Protein AF-A0AAU6F8B0-F1 (afdb_monomer_lite)

Structure (mmCIF, N/CA/C/O backbone):
data_AF-A0AAU6F8B0-F1
#
_entry.id   AF-A0AAU6F8B0-F1
#
loop_
_atom_site.group_PDB
_atom_site.id
_atom_site.type_symbol
_atom_site.label_atom_id
_atom_site.label_alt_id
_atom_site.label_comp_id
_atom_site.label_asym_id
_atom_site.label_entity_id
_atom_site.label_seq_id
_atom_site.pdbx_PDB_ins_code
_atom_site.Cartn_x
_atom_site.Cartn_y
_atom_site.Cartn_z
_atom_site.occupancy
_atom_site.B_iso_or_equiv
_atom_site.auth_seq_id
_atom_site.auth_comp_id
_atom_site.auth_asym_id
_atom_site.auth_atom_id
_atom_site.pdbx_PDB_model_num
ATOM 1 N N . MET A 1 1 ? 21.880 9.226 34.612 1.00 41.69 1 MET A N 1
ATOM 2 C CA . MET A 1 1 ? 20.598 9.289 33.878 1.00 41.69 1 MET A CA 1
ATOM 3 C C . MET A 1 1 ? 20.905 9.796 32.476 1.00 41.69 1 MET A C 1
ATOM 5 O O . MET A 1 1 ? 20.879 10.996 32.255 1.00 41.69 1 MET A O 1
ATOM 9 N N . SER A 1 2 ? 21.321 8.905 31.570 1.00 39.75 2 SER A N 1
ATOM 10 C CA . SER A 1 2 ? 21.575 9.270 30.170 1.00 39.75 2 SER A CA 1
ATOM 11 C C . SER A 1 2 ? 20.299 9.060 29.377 1.00 39.75 2 SER A C 1
ATOM 13 O O . SER A 1 2 ? 19.898 7.924 29.141 1.00 39.75 2 SER A O 1
ATOM 15 N N . SER A 1 3 ? 19.671 10.168 28.996 1.00 43.94 3 SER A N 1
ATOM 16 C CA . SER A 1 3 ? 18.652 10.192 27.955 1.00 43.94 3 SER A CA 1
ATOM 17 C C . SER A 1 3 ? 19.367 9.942 26.628 1.00 43.94 3 SER A C 1
ATOM 19 O O . SER A 1 3 ? 20.156 10.775 26.183 1.00 43.94 3 SER A O 1
ATOM 21 N N . ALA A 1 4 ? 19.170 8.764 26.040 1.00 52.19 4 ALA A N 1
ATOM 22 C CA . ALA A 1 4 ? 19.585 8.514 24.667 1.00 52.19 4 ALA A CA 1
ATOM 23 C C . ALA A 1 4 ? 18.684 9.341 23.731 1.00 52.19 4 ALA A C 1
ATOM 25 O O . ALA A 1 4 ? 17.485 9.440 24.002 1.00 52.19 4 ALA A O 1
ATOM 26 N N . PRO A 1 5 ? 19.217 9.944 22.655 1.00 52.00 5 PRO A N 1
ATOM 27 C CA . PRO A 1 5 ? 18.379 10.611 21.675 1.00 52.00 5 PRO A CA 1
ATOM 28 C C . PRO A 1 5 ? 17.525 9.547 20.986 1.00 52.00 5 PRO A C 1
ATOM 30 O O . PRO A 1 5 ? 18.056 8.576 20.438 1.00 52.00 5 PRO A O 1
ATOM 33 N N . GLU A 1 6 ? 16.207 9.724 21.049 1.00 47.97 6 GLU A N 1
ATOM 34 C CA . GLU A 1 6 ? 15.242 8.995 20.238 1.00 47.97 6 GLU A CA 1
ATOM 3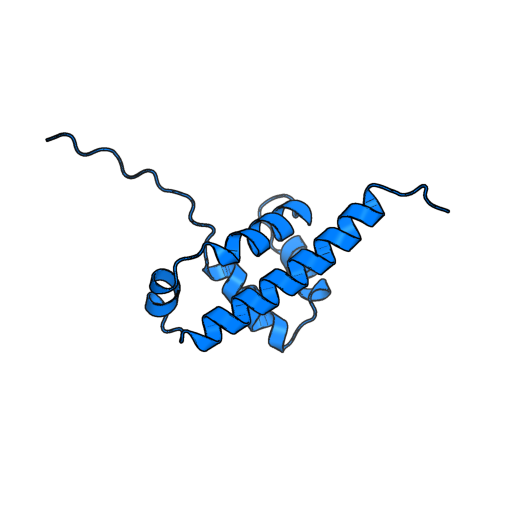5 C C . GLU A 1 6 ? 15.731 9.028 18.792 1.00 47.97 6 GLU A C 1
ATOM 37 O O . GLU A 1 6 ? 15.709 10.058 18.115 1.00 47.97 6 GLU A O 1
ATOM 42 N N . ARG A 1 7 ? 16.244 7.887 18.323 1.00 43.03 7 ARG A N 1
ATOM 43 C CA . ARG A 1 7 ? 16.423 7.664 16.898 1.00 43.03 7 ARG A CA 1
ATOM 44 C C . ARG A 1 7 ? 15.020 7.809 16.333 1.00 43.03 7 ARG A C 1
ATOM 46 O O . ARG A 1 7 ? 14.171 6.965 16.610 1.00 43.03 7 ARG A O 1
ATOM 53 N N . LEU A 1 8 ? 14.784 8.891 15.593 1.00 44.69 8 LEU A N 1
ATOM 54 C CA . LEU A 1 8 ? 13.675 9.021 14.658 1.00 44.69 8 LEU A CA 1
ATOM 55 C C . LEU A 1 8 ? 13.830 7.873 13.662 1.00 44.69 8 LEU A C 1
ATOM 57 O O . LEU A 1 8 ? 14.423 8.007 12.595 1.00 44.69 8 LEU A O 1
ATOM 61 N N . THR A 1 9 ? 13.393 6.689 14.076 1.00 46.44 9 THR A N 1
ATOM 62 C CA . THR A 1 9 ? 13.215 5.553 13.200 1.00 46.44 9 THR A CA 1
ATOM 63 C C . THR A 1 9 ? 12.191 6.050 12.202 1.00 46.44 9 THR A C 1
ATOM 65 O O . THR A 1 9 ? 11.066 6.368 12.589 1.00 46.44 9 THR A O 1
ATOM 68 N N . CYS A 1 10 ? 12.592 6.180 10.938 1.00 40.38 10 CYS A N 1
ATOM 69 C CA . CYS A 1 10 ? 11.666 6.219 9.819 1.00 40.38 10 CYS A CA 1
ATOM 70 C C . CYS A 1 10 ? 10.833 4.932 9.882 1.00 40.38 10 CYS A C 1
ATOM 72 O O . CYS A 1 10 ? 11.105 3.978 9.161 1.00 40.38 10 CYS A O 1
ATOM 74 N N . LYS A 1 11 ? 9.844 4.868 10.782 1.00 52.56 11 LYS A N 1
ATOM 75 C CA . LYS A 1 11 ? 8.740 3.928 10.658 1.00 52.56 11 LYS A CA 1
ATOM 76 C C . LYS A 1 11 ? 8.165 4.250 9.285 1.00 52.56 11 LYS A C 1
ATOM 78 O O . LYS A 1 11 ? 7.862 5.428 9.055 1.00 52.56 11 LYS A O 1
ATOM 83 N N . PRO A 1 12 ? 8.133 3.289 8.341 1.00 52.47 12 PRO A N 1
ATOM 84 C CA . PRO A 1 12 ? 7.579 3.539 7.022 1.00 52.47 12 PRO A CA 1
ATOM 85 C C . PRO A 1 12 ? 6.216 4.173 7.261 1.00 52.47 12 PRO A C 1
ATOM 87 O O . PRO A 1 12 ? 5.382 3.575 7.933 1.00 52.47 12 PRO A O 1
ATOM 90 N N . SER A 1 13 ? 6.055 5.439 6.870 1.00 56.34 13 SER A N 1
ATOM 91 C CA . SER A 1 13 ? 4.865 6.196 7.248 1.00 56.34 13 SER A CA 1
ATOM 92 C C . SER A 1 13 ? 3.653 5.405 6.764 1.00 56.34 13 SER A C 1
ATOM 94 O O . SER A 1 13 ? 3.562 5.091 5.573 1.00 56.34 13 SER A O 1
ATOM 96 N N . ILE A 1 14 ? 2.799 5.029 7.712 1.00 58.03 14 ILE A N 1
ATOM 97 C CA . ILE A 1 14 ? 1.608 4.201 7.510 1.00 58.03 14 ILE A CA 1
ATOM 98 C C . ILE A 1 14 ? 0.631 4.903 6.553 1.00 58.03 14 ILE A C 1
ATOM 100 O O . ILE A 1 14 ? -0.027 4.263 5.735 1.00 58.03 14 ILE A O 1
ATOM 104 N N . SER A 1 15 ? 0.605 6.238 6.602 1.00 65.06 15 SER A N 1
ATOM 105 C CA . SER A 1 15 ? -0.341 7.104 5.895 1.00 65.06 15 SER A CA 1
ATOM 106 C C . SER A 1 15 ? -0.390 6.890 4.372 1.00 65.06 15 SER A C 1
ATOM 108 O O . SER A 1 15 ? -1.454 6.551 3.875 1.00 65.06 15 SER A O 1
ATOM 110 N N . PRO A 1 16 ? 0.709 6.971 3.601 1.00 65.75 16 PRO A N 1
ATOM 111 C CA . PRO A 1 16 ? 0.649 6.769 2.147 1.00 65.75 16 PRO A CA 1
ATOM 112 C C . PRO A 1 16 ? 0.272 5.345 1.710 1.00 65.75 16 PRO A C 1
ATOM 114 O O . PRO A 1 16 ? -0.286 5.178 0.629 1.00 65.75 16 PRO A O 1
ATOM 117 N N . SER A 1 17 ? 0.550 4.313 2.512 1.00 67.12 17 SER A N 1
ATOM 118 C CA . SER A 1 17 ? 0.105 2.945 2.204 1.00 67.12 17 SER A CA 1
ATOM 119 C C . SER A 1 17 ? -1.387 2.769 2.482 1.00 67.12 17 SER A C 1
ATOM 121 O O . SER A 1 17 ? -2.086 2.105 1.718 1.00 67.12 17 SER A O 1
ATOM 123 N N . LEU A 1 18 ? -1.891 3.435 3.521 1.00 70.06 18 LEU A N 1
ATOM 124 C CA . LEU A 1 18 ? -3.317 3.523 3.806 1.00 70.06 18 LEU A CA 1
ATOM 125 C C . LEU A 1 18 ? -4.069 4.310 2.719 1.00 70.06 18 LEU A C 1
ATOM 127 O O . LEU A 1 18 ? -5.116 3.859 2.260 1.00 70.06 18 LEU A O 1
ATOM 131 N N . ASP A 1 19 ? -3.516 5.431 2.252 1.00 73.81 19 ASP A N 1
ATOM 132 C CA . ASP A 1 19 ? -4.085 6.221 1.153 1.00 73.81 19 ASP A CA 1
ATOM 133 C C . ASP A 1 19 ? -4.127 5.417 -0.155 1.00 73.81 19 ASP A C 1
ATOM 135 O O . ASP A 1 19 ? -5.122 5.449 -0.883 1.00 73.81 19 ASP A O 1
ATOM 139 N N . ALA A 1 20 ? -3.074 4.644 -0.440 1.00 74.31 20 ALA A N 1
ATOM 140 C CA . ALA A 1 20 ? -3.031 3.756 -1.598 1.00 74.31 20 ALA A CA 1
ATOM 141 C C . ALA A 1 20 ? -4.085 2.640 -1.509 1.00 74.31 20 ALA A C 1
ATOM 143 O O . ALA A 1 20 ? -4.765 2.369 -2.498 1.00 74.31 20 ALA A O 1
ATOM 144 N N . HIS A 1 21 ? -4.280 2.040 -0.331 1.00 78.75 21 HIS A N 1
ATOM 145 C CA . HIS A 1 21 ? -5.321 1.032 -0.111 1.00 78.75 21 HIS A CA 1
ATOM 146 C C . HIS A 1 21 ? -6.738 1.618 -0.172 1.00 78.75 21 HIS A C 1
ATOM 148 O O . HIS A 1 21 ? -7.649 1.016 -0.733 1.00 78.75 21 HIS A O 1
ATOM 154 N N . ALA A 1 22 ? -6.950 2.828 0.344 1.00 78.81 22 ALA A N 1
ATOM 155 C CA . ALA A 1 22 ? -8.227 3.515 0.188 1.00 78.81 22 ALA A CA 1
ATOM 156 C C . ALA A 1 22 ? -8.520 3.809 -1.294 1.00 78.81 22 ALA A C 1
ATOM 158 O O . ALA A 1 22 ? -9.642 3.607 -1.762 1.00 78.81 22 ALA A O 1
ATOM 159 N N . ALA A 1 23 ? -7.504 4.233 -2.050 1.00 78.69 23 ALA A N 1
ATOM 160 C CA . ALA A 1 23 ? -7.620 4.488 -3.479 1.00 78.69 23 ALA A CA 1
ATOM 161 C C . ALA A 1 23 ? -7.790 3.205 -4.312 1.00 78.69 23 ALA A C 1
ATOM 163 O O . ALA A 1 23 ? -8.463 3.260 -5.343 1.00 78.69 23 ALA A O 1
ATOM 164 N N . SER A 1 24 ? -7.254 2.058 -3.872 1.00 80.62 24 SER A N 1
ATOM 165 C CA . SER A 1 24 ? -7.376 0.775 -4.586 1.00 80.62 24 SER A CA 1
ATOM 166 C C . SER A 1 24 ? -8.824 0.279 -4.692 1.00 80.62 24 SER A C 1
ATOM 168 O O . SER A 1 24 ? -9.171 -0.445 -5.620 1.00 80.62 24 SER A O 1
ATOM 170 N N . ARG A 1 25 ? -9.719 0.757 -3.818 1.00 82.44 25 ARG A N 1
ATOM 171 C CA . ARG A 1 25 ? -11.170 0.503 -3.910 1.00 82.44 25 ARG A CA 1
ATOM 172 C C . ARG A 1 25 ? -11.814 1.080 -5.173 1.00 82.44 25 ARG A C 1
ATOM 174 O O . ARG A 1 25 ? -12.897 0.651 -5.561 1.00 82.44 25 ARG A O 1
ATOM 181 N N . HIS A 1 26 ? -11.173 2.067 -5.797 1.00 85.56 26 HIS A N 1
ATOM 182 C CA . HIS A 1 26 ? -11.685 2.768 -6.977 1.00 85.56 26 HIS A CA 1
ATOM 183 C C . HIS A 1 26 ? -10.688 2.807 -8.141 1.00 85.56 26 HIS A C 1
ATOM 185 O O . HIS A 1 26 ? -11.015 3.349 -9.197 1.00 85.56 26 HIS A O 1
ATOM 191 N N . ARG A 1 27 ? -9.470 2.287 -7.956 1.00 83.19 27 ARG A N 1
ATOM 192 C CA . ARG A 1 27 ? -8.372 2.355 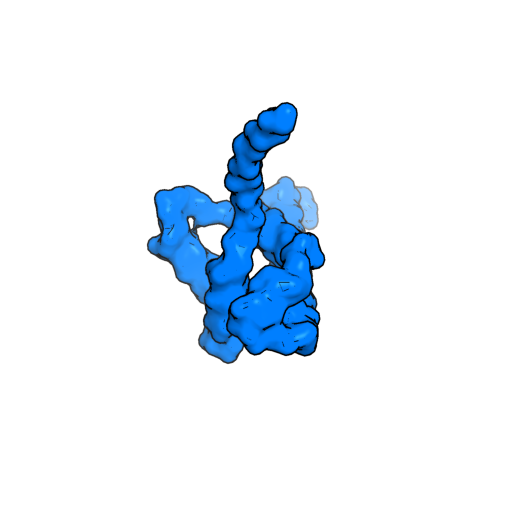-8.924 1.00 83.19 27 ARG A CA 1
ATOM 193 C C . ARG A 1 27 ? -7.574 1.064 -8.946 1.00 83.19 27 ARG A C 1
ATOM 195 O O . ARG A 1 27 ? -7.432 0.397 -7.928 1.00 83.19 27 ARG A O 1
ATOM 202 N N . THR A 1 28 ? -7.016 0.739 -10.105 1.00 86.31 28 THR A N 1
ATOM 203 C CA . THR A 1 28 ? -6.158 -0.441 -10.254 1.00 86.31 28 THR A CA 1
ATOM 204 C C . THR A 1 28 ? -4.775 -0.204 -9.640 1.00 86.31 28 THR A C 1
ATOM 206 O O . THR A 1 28 ? -4.355 0.938 -9.450 1.00 86.31 28 THR A O 1
ATOM 209 N N . THR A 1 29 ? -4.019 -1.270 -9.366 1.00 84.56 29 THR A N 1
ATOM 210 C CA . THR A 1 29 ? -2.614 -1.167 -8.926 1.00 84.56 29 THR A CA 1
ATOM 211 C C . THR A 1 29 ? -1.752 -0.397 -9.933 1.00 84.56 29 THR A C 1
ATOM 213 O O . THR A 1 29 ? -0.942 0.432 -9.530 1.00 84.56 29 THR A O 1
ATOM 216 N N . ALA A 1 30 ? -1.999 -0.550 -11.238 1.00 85.88 30 ALA A N 1
ATOM 217 C CA . ALA A 1 30 ? -1.317 0.207 -12.292 1.00 85.88 30 ALA A CA 1
ATOM 218 C C . ALA A 1 30 ? -1.615 1.722 -12.247 1.00 85.88 30 ALA A C 1
ATOM 220 O O . ALA A 1 30 ? -0.727 2.555 -12.472 1.00 85.88 30 ALA A O 1
ATOM 221 N N . ASP A 1 31 ? -2.853 2.102 -11.915 1.00 84.62 31 ASP A N 1
ATOM 222 C CA . ASP A 1 31 ? -3.209 3.507 -11.691 1.00 84.62 31 ASP A CA 1
ATOM 223 C C . ASP A 1 31 ? -2.486 4.070 -10.462 1.00 84.62 31 ASP A C 1
ATOM 225 O O . ASP A 1 31 ? -2.023 5.213 -10.483 1.00 84.62 31 ASP A O 1
ATOM 229 N N . LEU A 1 32 ? -2.353 3.267 -9.401 1.00 86.06 32 LEU A N 1
ATOM 230 C CA . LEU A 1 32 ? -1.615 3.647 -8.195 1.00 86.06 32 LEU A CA 1
ATOM 231 C C . LEU A 1 32 ? -0.114 3.801 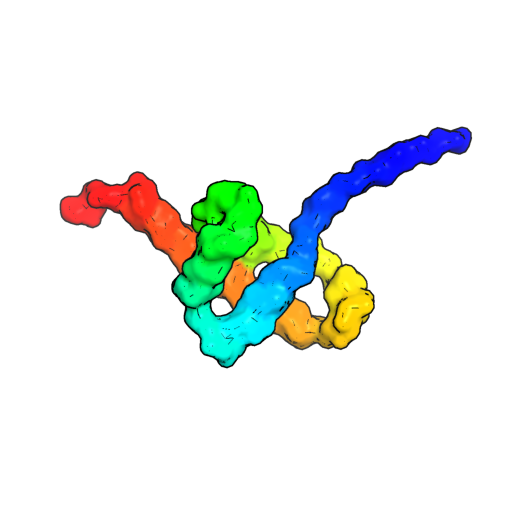-8.467 1.00 86.06 32 LEU A C 1
ATOM 233 O O . LEU A 1 32 ? 0.477 4.767 -7.991 1.00 86.06 32 LEU A O 1
ATOM 237 N N . GLU A 1 33 ? 0.495 2.937 -9.283 1.00 87.00 33 GLU A N 1
ATOM 238 C CA . GLU A 1 33 ? 1.881 3.113 -9.749 1.00 87.00 33 GLU A CA 1
ATOM 239 C C . GLU A 1 33 ? 2.040 4.422 -10.528 1.00 87.00 33 GLU A C 1
ATOM 241 O O . GLU A 1 33 ? 2.986 5.179 -10.312 1.00 87.00 33 GLU A O 1
ATOM 246 N N . THR A 1 34 ? 1.094 4.726 -11.420 1.00 85.94 34 THR A N 1
ATOM 247 C CA . THR A 1 34 ? 1.110 5.960 -12.218 1.00 85.94 34 THR A CA 1
ATOM 248 C C . THR A 1 34 ? 0.968 7.203 -11.341 1.00 85.94 34 THR A C 1
ATOM 250 O O . THR A 1 34 ? 1.662 8.199 -11.561 1.00 85.94 34 THR A O 1
ATOM 2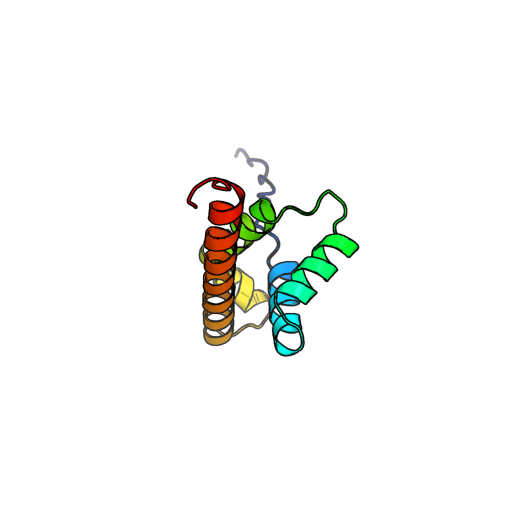53 N N . LEU A 1 35 ? 0.098 7.154 -10.331 1.00 83.50 35 LEU A N 1
ATOM 254 C CA . LEU A 1 35 ? -0.030 8.209 -9.326 1.00 83.50 35 LEU A CA 1
ATOM 255 C C . LEU A 1 35 ? 1.258 8.350 -8.512 1.00 83.50 35 LEU A C 1
ATOM 257 O O . LEU A 1 35 ? 1.747 9.466 -8.349 1.00 83.50 35 LEU A O 1
ATOM 261 N N . GLY A 1 36 ? 1.847 7.233 -8.082 1.00 81.88 36 GLY A N 1
ATOM 262 C CA . GLY A 1 36 ? 3.142 7.195 -7.410 1.00 81.88 36 GLY A CA 1
ATOM 263 C C . GLY A 1 36 ? 4.224 7.894 -8.227 1.00 81.88 36 GLY A C 1
ATOM 264 O O . GLY A 1 36 ? 4.853 8.818 -7.726 1.00 81.88 36 GLY A O 1
ATOM 265 N N . ARG A 1 37 ? 4.365 7.561 -9.515 1.00 83.50 37 ARG A N 1
ATOM 266 C CA . ARG A 1 37 ? 5.323 8.211 -10.432 1.00 83.50 37 ARG A CA 1
ATOM 267 C C . ARG A 1 37 ? 5.093 9.714 -10.589 1.00 83.50 37 ARG A C 1
ATOM 269 O O . ARG A 1 37 ? 6.054 10.466 -10.683 1.00 83.50 37 ARG A O 1
ATOM 276 N N . ARG A 1 38 ? 3.835 10.166 -10.627 1.00 84.38 38 ARG A N 1
ATOM 277 C CA . ARG A 1 38 ? 3.489 11.594 -10.778 1.00 84.38 38 ARG A CA 1
ATOM 278 C C . ARG A 1 38 ? 3.743 12.413 -9.515 1.00 84.38 38 ARG A C 1
ATO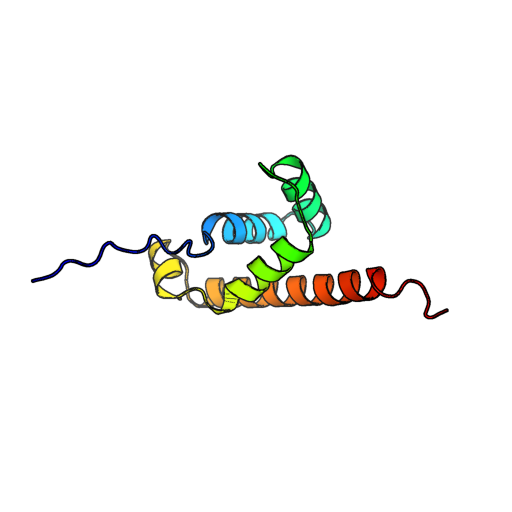M 280 O O . ARG A 1 38 ? 4.012 13.605 -9.617 1.00 84.38 38 ARG A O 1
ATOM 287 N N . HIS A 1 39 ? 3.602 11.791 -8.347 1.00 77.69 39 HIS A N 1
ATOM 288 C CA . HIS A 1 39 ? 3.667 12.464 -7.049 1.00 77.69 39 HIS A CA 1
ATOM 289 C C . HIS A 1 39 ? 4.943 12.159 -6.259 1.00 77.69 39 HIS A C 1
ATOM 291 O O . HIS A 1 39 ? 5.150 12.744 -5.193 1.00 77.69 39 HIS A O 1
ATOM 297 N N . ALA A 1 40 ? 5.804 11.268 -6.753 1.00 74.69 40 ALA A N 1
ATOM 298 C CA . ALA A 1 40 ? 7.073 10.978 -6.118 1.00 74.69 40 ALA A CA 1
ATOM 299 C C . ALA A 1 40 ? 7.944 12.238 -6.113 1.00 74.69 40 ALA A C 1
ATOM 301 O O . ALA A 1 40 ? 8.207 12.867 -7.136 1.00 74.69 40 ALA A O 1
ATOM 302 N N . ARG A 1 41 ? 8.385 12.620 -4.913 1.00 70.44 41 ARG A N 1
ATOM 303 C CA . ARG A 1 41 ? 9.325 13.729 -4.720 1.00 70.44 41 ARG A CA 1
ATOM 304 C C . ARG A 1 41 ? 10.732 13.387 -5.235 1.00 70.44 41 ARG A C 1
ATOM 306 O O . ARG A 1 41 ? 11.521 14.293 -5.481 1.00 70.44 41 ARG A O 1
ATOM 313 N N . PHE A 1 42 ? 11.015 12.093 -5.373 1.00 76.56 42 PHE A N 1
ATOM 314 C CA . PHE A 1 42 ? 12.241 11.500 -5.905 1.00 76.56 42 PHE A CA 1
ATOM 315 C C . PHE A 1 42 ? 11.885 10.493 -7.009 1.00 76.56 42 PHE A C 1
ATOM 317 O O . PHE A 1 42 ? 10.726 10.410 -7.412 1.00 76.56 42 PHE A O 1
ATOM 324 N N . GLU A 1 43 ? 12.863 9.726 -7.491 1.00 80.19 43 GLU A N 1
ATOM 325 C CA . GLU A 1 43 ? 12.607 8.642 -8.438 1.00 80.19 43 GLU A CA 1
ATOM 326 C C . GLU A 1 43 ? 11.645 7.604 -7.840 1.00 80.19 43 GLU A C 1
ATOM 328 O O . GLU A 1 43 ? 11.760 7.215 -6.678 1.00 80.19 43 GLU A O 1
ATOM 333 N N . PHE A 1 44 ? 10.660 7.189 -8.635 1.00 82.12 44 PHE A N 1
ATOM 334 C CA . PHE A 1 44 ? 9.741 6.121 -8.266 1.00 82.12 44 PHE A CA 1
ATOM 335 C C . PHE A 1 44 ? 10.288 4.790 -8.780 1.00 82.12 44 PHE A C 1
ATOM 337 O O . PHE A 1 44 ? 10.327 4.571 -9.993 1.00 82.12 44 PHE A O 1
ATOM 344 N N . SER A 1 45 ? 10.645 3.897 -7.859 1.00 87.69 45 SER A N 1
ATOM 345 C CA . SER A 1 45 ? 11.069 2.531 -8.161 1.00 87.69 45 SER A CA 1
ATOM 346 C C . SER A 1 45 ? 10.004 1.521 -7.737 1.00 87.69 45 SER A C 1
ATOM 348 O O . SER A 1 45 ? 9.408 1.632 -6.662 1.00 87.69 45 SER A O 1
ATOM 350 N N . LEU A 1 46 ? 9.778 0.512 -8.584 1.00 87.69 46 LEU A N 1
ATOM 351 C CA . LEU A 1 46 ? 8.936 -0.633 -8.229 1.00 87.69 46 LEU A CA 1
ATOM 352 C C . LEU A 1 46 ? 9.562 -1.463 -7.100 1.00 87.69 46 LEU A C 1
ATOM 354 O O . LEU A 1 46 ? 8.821 -2.022 -6.297 1.00 87.69 46 LEU A O 1
ATOM 358 N N . ASP A 1 47 ? 10.893 -1.480 -6.991 1.00 86.94 47 ASP A N 1
ATOM 359 C CA . ASP A 1 47 ? 11.611 -2.181 -5.922 1.00 86.94 47 ASP A CA 1
ATOM 360 C C . ASP A 1 47 ? 11.386 -1.507 -4.558 1.00 86.94 47 ASP A C 1
ATOM 362 O O . ASP A 1 47 ? 11.012 -2.155 -3.580 1.00 86.94 47 ASP A O 1
ATOM 366 N N . ASP A 1 48 ? 11.477 -0.173 -4.509 1.00 86.00 48 ASP A N 1
ATOM 367 C CA . ASP A 1 48 ? 11.171 0.601 -3.300 1.00 86.00 48 ASP A CA 1
ATOM 368 C C . ASP A 1 48 ? 9.703 0.450 -2.881 1.00 86.00 48 ASP A C 1
ATOM 370 O O . ASP A 1 48 ? 9.394 0.326 -1.691 1.00 86.00 48 ASP A O 1
ATOM 374 N N . LEU A 1 49 ? 8.781 0.435 -3.852 1.00 87.75 49 LEU A N 1
ATOM 375 C CA . LEU A 1 49 ? 7.368 0.177 -3.586 1.00 87.75 49 LEU A CA 1
ATOM 376 C C . LEU A 1 49 ? 7.166 -1.231 -3.011 1.00 87.75 49 LEU A C 1
ATOM 378 O O . LEU A 1 49 ? 6.488 -1.373 -1.993 1.00 87.75 49 LEU A O 1
ATOM 382 N N . ARG A 1 50 ? 7.777 -2.252 -3.620 1.00 89.00 50 ARG A N 1
ATOM 383 C CA . ARG A 1 50 ? 7.724 -3.638 -3.146 1.00 89.00 50 ARG A CA 1
ATOM 384 C C . ARG A 1 50 ? 8.267 -3.755 -1.719 1.00 89.00 50 ARG A C 1
ATOM 386 O O . ARG A 1 50 ? 7.564 -4.272 -0.855 1.00 89.00 50 ARG A O 1
ATOM 393 N N . ASN A 1 51 ? 9.448 -3.207 -1.433 1.00 86.00 51 ASN A N 1
ATOM 394 C CA . ASN A 1 51 ? 10.042 -3.228 -0.090 1.00 86.00 51 ASN A CA 1
ATOM 395 C C . ASN A 1 51 ? 9.144 -2.548 0.949 1.00 86.00 51 ASN A C 1
ATOM 397 O O . ASN A 1 51 ? 9.006 -3.025 2.078 1.00 86.00 51 ASN A O 1
ATOM 401 N N . ARG A 1 52 ? 8.475 -1.455 0.568 1.00 83.75 52 ARG A N 1
ATOM 402 C CA . ARG A 1 52 ? 7.511 -0.780 1.438 1.00 83.75 52 ARG A CA 1
ATOM 403 C C . ARG A 1 52 ? 6.262 -1.623 1.704 1.00 83.75 52 ARG A C 1
ATOM 405 O O . ARG A 1 52 ? 5.762 -1.595 2.826 1.00 83.75 52 ARG A O 1
ATOM 412 N N . LEU A 1 53 ? 5.756 -2.333 0.696 1.00 85.81 53 LEU A N 1
ATOM 413 C CA . LEU A 1 53 ? 4.587 -3.210 0.818 1.00 85.81 53 LEU A CA 1
ATOM 414 C C . LEU A 1 53 ? 4.894 -4.446 1.670 1.00 85.81 53 LEU A C 1
ATOM 416 O O . LEU A 1 53 ? 4.098 -4.776 2.541 1.00 85.81 53 LEU A O 1
ATOM 420 N N . VAL A 1 54 ? 6.062 -5.072 1.495 1.00 84.56 54 VAL A N 1
ATOM 421 C CA . VAL A 1 54 ? 6.530 -6.166 2.369 1.00 84.56 54 VAL A CA 1
ATOM 422 C C . VAL A 1 54 ? 6.713 -5.662 3.802 1.00 84.56 54 VAL A C 1
ATOM 424 O O . VAL A 1 54 ? 6.276 -6.296 4.753 1.00 84.56 54 VAL A O 1
ATOM 427 N N . GLY A 1 55 ? 7.249 -4.452 3.974 1.00 80.25 55 GLY A N 1
ATOM 428 C CA . GLY A 1 55 ? 7.366 -3.800 5.280 1.00 80.25 55 GLY A CA 1
ATOM 429 C C . GLY A 1 55 ? 6.039 -3.594 6.028 1.00 80.25 55 GLY A C 1
ATOM 430 O O . GLY A 1 55 ? 6.072 -3.333 7.231 1.00 80.25 55 GLY A O 1
ATOM 431 N N . ALA A 1 56 ? 4.888 -3.721 5.352 1.00 74.00 56 ALA A N 1
ATOM 432 C CA . ALA A 1 56 ? 3.566 -3.515 5.937 1.00 74.00 56 ALA A CA 1
ATOM 433 C C . ALA A 1 56 ? 3.171 -4.562 6.986 1.00 74.00 56 ALA A C 1
ATOM 435 O O . ALA A 1 56 ? 2.388 -4.268 7.893 1.00 74.00 56 ALA A O 1
ATOM 436 N N . GLU A 1 57 ? 3.716 -5.778 6.889 1.00 68.00 57 GLU A N 1
ATOM 437 C CA . GLU A 1 57 ? 3.454 -6.844 7.863 1.00 68.00 57 GLU A CA 1
ATOM 438 C C . GLU A 1 57 ? 4.025 -6.508 9.252 1.00 68.00 57 GLU A C 1
ATOM 440 O O . GLU A 1 57 ? 3.455 -6.900 10.268 1.00 68.00 57 GLU A O 1
ATOM 445 N N . TRP A 1 58 ? 5.105 -5.717 9.295 1.00 69.06 58 TRP A N 1
ATOM 446 C CA . TRP A 1 58 ? 5.833 -5.349 10.513 1.00 69.06 58 TRP A CA 1
ATOM 447 C C . TRP A 1 58 ? 5.269 -4.106 11.211 1.00 69.06 58 TRP A C 1
ATOM 449 O O . TRP A 1 58 ? 5.794 -3.688 12.244 1.00 69.06 58 TRP A O 1
ATOM 459 N N . TRP A 1 59 ? 4.236 -3.472 10.649 1.00 69.75 59 TRP A N 1
ATOM 460 C CA . TRP A 1 59 ? 3.594 -2.324 11.284 1.00 69.75 59 TRP A CA 1
ATOM 461 C C . TRP A 1 59 ? 2.745 -2.770 12.465 1.00 69.75 59 TRP A C 1
ATOM 463 O O . TRP A 1 59 ? 1.923 -3.677 12.336 1.00 69.75 59 TRP A O 1
ATOM 473 N N . ASP A 1 60 ? 2.943 -2.117 13.608 1.00 66.19 60 ASP A N 1
ATOM 474 C CA . ASP A 1 60 ? 2.250 -2.450 14.845 1.00 66.19 60 ASP A CA 1
ATOM 475 C C . ASP A 1 60 ? 0.751 -2.145 14.716 1.00 66.19 60 ASP A C 1
ATOM 477 O O . ASP A 1 60 ? 0.349 -1.081 14.239 1.00 66.19 60 ASP A O 1
ATOM 481 N N . GLU A 1 61 ? -0.093 -3.079 15.150 1.00 64.44 61 GLU A N 1
ATOM 482 C CA . GLU A 1 61 ? -1.548 -2.902 15.140 1.00 64.44 61 GLU A CA 1
ATOM 483 C C . GLU A 1 61 ? -1.967 -1.696 15.994 1.00 64.44 61 GLU A C 1
ATOM 485 O O . GLU A 1 61 ? -2.940 -1.018 15.662 1.00 64.44 61 GLU A O 1
ATOM 490 N N . GLN A 1 62 ? -1.193 -1.366 17.035 1.00 61.44 62 GLN A N 1
ATOM 491 C CA . GLN A 1 62 ? -1.409 -0.202 17.896 1.00 61.44 62 GLN A CA 1
ATOM 492 C C . GLN A 1 62 ? -1.197 1.124 17.158 1.00 61.44 62 GLN A C 1
ATOM 494 O O . GLN A 1 62 ? -1.861 2.115 17.466 1.00 61.44 62 GLN A O 1
ATOM 499 N N . ASP A 1 63 ? -0.298 1.164 16.168 1.00 66.50 63 ASP A N 1
ATOM 500 C CA . ASP A 1 63 ? -0.129 2.362 15.345 1.00 66.50 63 ASP A CA 1
ATOM 501 C C . ASP A 1 63 ? -1.358 2.580 14.447 1.00 66.50 63 ASP A C 1
ATOM 503 O O . ASP A 1 63 ? -1.718 3.722 14.186 1.00 66.50 63 ASP A O 1
ATOM 507 N N . PHE A 1 64 ? -2.047 1.519 14.014 1.00 63.38 64 PHE A N 1
ATOM 508 C CA . PHE A 1 64 ? -3.264 1.618 13.199 1.00 63.38 64 PHE A CA 1
ATOM 509 C C . PHE A 1 64 ? -4.527 1.901 14.017 1.00 63.38 64 PHE A C 1
ATOM 511 O O . PHE A 1 64 ? -5.379 2.681 13.580 1.00 63.38 64 PHE A O 1
ATOM 518 N N . THR A 1 65 ? -4.661 1.308 15.207 1.00 64.38 65 THR A N 1
ATOM 519 C CA . THR A 1 65 ? -5.796 1.582 16.105 1.00 64.38 65 THR A CA 1
ATOM 520 C C . THR A 1 65 ? -5.777 3.024 16.612 1.00 64.38 65 THR A C 1
ATOM 522 O O . THR A 1 65 ? -6.843 3.610 16.797 1.00 64.38 65 THR A O 1
ATOM 525 N N . ALA A 1 66 ? -4.596 3.648 16.729 1.00 66.94 66 ALA A N 1
ATOM 526 C CA . ALA A 1 66 ? -4.457 5.079 17.009 1.00 66.94 66 ALA A CA 1
ATOM 527 C C . ALA A 1 66 ? -5.096 5.977 15.927 1.00 66.94 66 ALA A C 1
ATOM 529 O O . ALA A 1 66 ? -5.535 7.086 16.233 1.00 66.94 66 ALA A O 1
ATOM 530 N N . TYR A 1 67 ? -5.212 5.487 14.687 1.00 63.59 67 TYR A N 1
ATOM 531 C CA . TYR A 1 67 ? -5.937 6.148 13.593 1.00 63.59 67 TYR A CA 1
ATOM 532 C C . TYR A 1 67 ? -7.406 5.699 13.471 1.00 63.59 67 TYR A C 1
ATOM 534 O O . TYR A 1 67 ? -8.097 6.104 12.538 1.00 63.59 67 TYR A O 1
ATOM 542 N N . GLY A 1 68 ? -7.912 4.903 14.420 1.00 65.94 68 GLY A N 1
ATOM 543 C CA . GLY A 1 68 ? -9.308 4.459 14.465 1.00 65.94 68 GLY A CA 1
ATOM 544 C C . GLY A 1 68 ? -9.620 3.224 13.616 1.00 65.94 68 GLY A C 1
ATOM 545 O O . GLY A 1 68 ? -10.793 2.956 13.356 1.00 65.94 68 GLY A O 1
ATOM 546 N N . HIS A 1 69 ? -8.605 2.472 13.182 1.00 70.06 69 HIS A N 1
ATOM 547 C CA . HIS A 1 69 ? -8.815 1.252 12.404 1.00 70.06 69 HIS A CA 1
ATOM 548 C C . HIS A 1 69 ? -9.140 0.033 13.265 1.00 70.06 69 HIS A C 1
ATOM 550 O O . HIS A 1 69 ? -8.607 -0.148 14.360 1.00 70.06 69 HIS A O 1
ATOM 556 N N . THR A 1 70 ? -10.009 -0.827 12.734 1.00 77.38 70 THR A N 1
ATOM 557 C CA . THR A 1 70 ? -10.311 -2.137 13.320 1.00 77.38 70 THR A CA 1
ATOM 558 C C . THR A 1 70 ? -9.251 -3.162 12.912 1.00 77.38 70 THR A C 1
ATOM 560 O O . THR A 1 70 ? -8.641 -3.045 11.850 1.00 77.38 70 THR A O 1
ATOM 563 N N . ALA A 1 71 ? -9.054 -4.204 13.725 1.00 76.00 71 ALA A N 1
ATOM 564 C CA . ALA A 1 71 ? -8.138 -5.304 13.397 1.00 76.00 71 ALA A CA 1
ATOM 565 C C . ALA A 1 71 ? -8.453 -5.956 12.035 1.00 76.00 71 ALA A C 1
ATOM 567 O O . ALA A 1 71 ? -7.545 -6.340 11.305 1.00 76.00 71 ALA A O 1
ATOM 568 N N . GLU A 1 72 ? -9.734 -6.007 11.656 1.00 78.88 72 GLU A N 1
ATOM 569 C CA . GLU A 1 72 ? -10.184 -6.497 10.348 1.00 78.88 72 GLU A CA 1
ATOM 570 C C . GLU A 1 72 ? -9.649 -5.634 9.195 1.00 78.88 72 GLU A C 1
ATOM 572 O O . GLU A 1 72 ? -9.046 -6.154 8.263 1.00 78.88 72 GLU A O 1
ATOM 577 N N . GLN A 1 73 ? -9.753 -4.306 9.304 1.00 78.00 73 GLN A N 1
ATOM 578 C CA . GLN A 1 73 ? -9.226 -3.383 8.292 1.00 78.00 73 GLN A CA 1
ATOM 579 C C . GLN A 1 73 ? -7.701 -3.465 8.155 1.00 78.00 73 GLN A C 1
ATOM 581 O O . GLN A 1 73 ? -7.170 -3.276 7.059 1.00 78.00 73 GLN A O 1
ATOM 586 N N . ILE A 1 74 ? -6.999 -3.735 9.259 1.00 79.94 74 ILE A N 1
ATOM 587 C CA . ILE A 1 74 ? -5.547 -3.951 9.259 1.00 79.94 74 ILE A CA 1
ATOM 588 C C . ILE A 1 74 ? -5.212 -5.273 8.556 1.00 79.94 74 ILE A C 1
ATOM 590 O O . ILE A 1 74 ? -4.280 -5.319 7.754 1.00 79.94 74 ILE A O 1
ATOM 594 N N . GLY A 1 75 ? -5.985 -6.330 8.819 1.00 83.38 75 GLY A N 1
ATOM 595 C CA . GLY A 1 75 ? -5.867 -7.618 8.135 1.00 83.38 75 GLY A CA 1
ATOM 596 C C . GLY A 1 75 ? -6.048 -7.485 6.624 1.00 83.38 75 GLY A C 1
ATOM 597 O O . GLY A 1 75 ? -5.166 -7.890 5.869 1.00 83.38 75 GLY A O 1
ATOM 598 N N . ASP A 1 76 ? -7.126 -6.829 6.192 1.00 84.38 76 ASP A N 1
ATOM 599 C CA . ASP A 1 76 ? -7.416 -6.586 4.775 1.00 84.38 76 ASP A CA 1
ATOM 600 C C . ASP A 1 76 ? -6.293 -5.802 4.086 1.00 84.38 76 ASP A C 1
ATOM 602 O O . ASP A 1 76 ? -5.842 -6.172 3.000 1.00 84.38 76 ASP A O 1
ATOM 606 N N . LEU A 1 77 ? -5.792 -4.748 4.742 1.00 83.62 77 LEU A N 1
ATOM 607 C CA . LEU A 1 77 ? -4.676 -3.949 4.238 1.00 83.62 77 LEU A CA 1
ATOM 608 C C . LEU A 1 77 ? -3.410 -4.796 4.061 1.00 83.62 77 LEU A C 1
ATOM 610 O O . LEU A 1 77 ? -2.741 -4.685 3.033 1.00 83.62 77 LEU A O 1
ATOM 614 N N . ARG A 1 78 ? -3.076 -5.635 5.048 1.00 85.00 78 ARG A N 1
ATOM 615 C CA . ARG A 1 78 ? -1.902 -6.519 4.992 1.00 85.00 78 ARG A CA 1
ATOM 616 C C . ARG A 1 78 ? -2.039 -7.551 3.876 1.00 85.00 78 ARG A C 1
ATOM 618 O O . ARG A 1 78 ? -1.098 -7.737 3.109 1.00 85.00 78 ARG A O 1
ATOM 625 N N . SER A 1 79 ? -3.206 -8.180 3.738 1.00 88.88 79 SER A N 1
ATOM 626 C CA . SER A 1 79 ? -3.472 -9.135 2.657 1.00 88.88 79 SER A CA 1
ATOM 627 C C . SER A 1 79 ? -3.385 -8.482 1.278 1.00 88.88 79 SER A C 1
ATOM 629 O O . SER A 1 79 ? -2.766 -9.043 0.373 1.00 88.88 79 SER A O 1
ATOM 631 N N . TRP A 1 80 ? -3.943 -7.280 1.121 1.00 89.69 80 TRP A N 1
ATOM 632 C CA . TRP A 1 80 ? -3.828 -6.507 -0.113 1.00 89.69 80 TRP A CA 1
ATOM 633 C C . TRP A 1 80 ? -2.371 -6.138 -0.429 1.00 89.69 80 TRP A C 1
ATOM 635 O O . TRP A 1 80 ? -1.922 -6.326 -1.562 1.00 89.69 80 TRP A O 1
ATOM 645 N N . ALA A 1 81 ? -1.617 -5.661 0.566 1.00 88.50 81 ALA A N 1
ATOM 646 C CA . ALA A 1 81 ? -0.218 -5.283 0.389 1.00 88.50 81 ALA A CA 1
ATOM 647 C C . ALA A 1 81 ? 0.651 -6.484 -0.013 1.00 88.50 81 ALA A C 1
ATOM 649 O O . ALA A 1 81 ? 1.461 -6.368 -0.932 1.00 88.50 81 ALA A O 1
ATOM 650 N N . LEU A 1 82 ? 0.436 -7.645 0.613 1.00 89.69 82 LEU A N 1
ATOM 651 C CA . LEU A 1 82 ? 1.148 -8.883 0.296 1.00 89.69 82 LEU A CA 1
ATOM 652 C C . LEU A 1 82 ? 0.843 -9.379 -1.124 1.00 89.69 82 LEU A C 1
ATOM 654 O O . LEU A 1 82 ? 1.757 -9.765 -1.855 1.00 89.69 82 LEU A O 1
ATOM 658 N N . ALA A 1 83 ? -0.427 -9.344 -1.535 1.00 90.94 83 ALA A N 1
ATOM 659 C CA . ALA A 1 83 ? -0.823 -9.743 -2.883 1.00 90.94 83 ALA A CA 1
ATOM 660 C C . ALA A 1 83 ? -0.156 -8.862 -3.950 1.00 90.94 83 ALA A C 1
ATOM 662 O O . ALA A 1 83 ? 0.344 -9.370 -4.952 1.00 90.94 83 ALA A O 1
ATOM 663 N N . TRP A 1 84 ? -0.089 -7.549 -3.716 1.00 91.69 84 TRP A N 1
ATOM 664 C CA . TRP A 1 84 ? 0.573 -6.635 -4.643 1.00 91.69 84 TRP A CA 1
ATOM 665 C C . TRP A 1 84 ? 2.099 -6.785 -4.631 1.00 91.69 84 TRP A C 1
ATOM 667 O O . TRP A 1 84 ? 2.713 -6.802 -5.693 1.00 91.69 84 TRP A O 1
ATOM 677 N N . ALA A 1 85 ? 2.722 -6.962 -3.463 1.00 90.31 85 ALA A N 1
ATOM 678 C CA . ALA A 1 85 ? 4.153 -7.255 -3.383 1.00 90.31 85 ALA A CA 1
ATOM 679 C C . ALA A 1 85 ? 4.518 -8.522 -4.177 1.00 90.31 85 ALA A C 1
ATOM 681 O O . ALA A 1 85 ? 5.512 -8.521 -4.897 1.00 90.31 85 ALA A O 1
ATOM 682 N N . THR A 1 86 ? 3.670 -9.554 -4.116 1.00 92.00 86 THR A N 1
ATOM 683 C CA . THR A 1 86 ? 3.843 -10.801 -4.878 1.00 92.00 86 THR A CA 1
ATOM 684 C C . THR A 1 86 ? 3.754 -10.574 -6.393 1.00 92.00 86 THR A C 1
ATOM 686 O O . THR A 1 86 ? 4.584 -11.094 -7.134 1.00 92.00 86 THR A O 1
ATOM 689 N N . ASP A 1 87 ? 2.795 -9.769 -6.869 1.00 91.94 87 ASP A N 1
ATOM 690 C CA . ASP A 1 87 ? 2.714 -9.366 -8.287 1.00 91.94 87 ASP A CA 1
ATOM 691 C C . ASP A 1 87 ? 3.985 -8.629 -8.739 1.00 91.94 87 ASP A C 1
ATOM 693 O O . ASP A 1 87 ? 4.546 -8.919 -9.798 1.00 91.94 87 ASP A O 1
ATOM 697 N N . LEU A 1 88 ? 4.474 -7.702 -7.909 1.00 90.50 88 LEU A N 1
ATOM 698 C CA . LEU A 1 88 ? 5.698 -6.958 -8.193 1.00 90.50 88 LEU A CA 1
ATOM 699 C C . LEU A 1 88 ? 6.925 -7.872 -8.234 1.00 90.50 88 LEU A C 1
ATOM 701 O O . LEU A 1 88 ? 7.741 -7.708 -9.134 1.00 90.50 88 LEU A O 1
ATOM 705 N N . ASP A 1 89 ? 7.031 -8.851 -7.334 1.00 90.88 89 ASP A N 1
ATOM 706 C CA . ASP A 1 89 ? 8.095 -9.862 -7.355 1.00 90.88 89 ASP A CA 1
ATOM 707 C C . ASP A 1 89 ? 8.140 -10.621 -8.687 1.00 90.88 89 ASP A C 1
ATOM 709 O O . ASP A 1 89 ? 9.203 -10.760 -9.292 1.00 90.88 89 ASP A O 1
ATOM 713 N N . GLN A 1 90 ? 6.984 -11.059 -9.193 1.00 90.19 90 GLN A N 1
ATOM 714 C CA . GLN A 1 90 ? 6.913 -11.758 -10.480 1.00 90.19 90 GLN A CA 1
ATOM 715 C C . GLN A 1 90 ? 7.338 -10.856 -11.644 1.00 90.19 90 GLN A C 1
ATOM 717 O O . GLN A 1 90 ? 8.084 -11.288 -12.523 1.00 90.19 90 GLN A O 1
ATOM 722 N N . ARG A 1 91 ? 6.888 -9.597 -11.650 1.00 90.25 91 ARG A N 1
ATOM 723 C CA . ARG A 1 91 ? 7.203 -8.627 -12.711 1.00 90.25 91 ARG A CA 1
ATOM 724 C C . ARG A 1 91 ? 8.668 -8.194 -12.694 1.00 90.25 91 ARG A C 1
ATOM 726 O O . ARG A 1 91 ? 9.257 -8.027 -13.759 1.00 90.25 91 ARG A O 1
ATOM 733 N N . LEU A 1 92 ? 9.250 -8.011 -11.510 1.00 88.94 92 LEU A N 1
ATOM 734 C CA . LEU A 1 92 ? 10.665 -7.673 -11.343 1.00 88.94 92 LEU A CA 1
ATOM 735 C C . LEU A 1 92 ? 11.551 -8.840 -11.794 1.00 88.94 92 LEU A C 1
ATOM 737 O O . LEU A 1 92 ? 12.435 -8.632 -12.622 1.00 88.94 92 LEU A O 1
ATOM 741 N N . ALA A 1 93 ? 11.224 -10.071 -11.387 1.00 86.88 93 ALA A N 1
ATOM 742 C CA . ALA A 1 93 ? 11.945 -11.267 -11.822 1.00 86.88 93 ALA A CA 1
ATOM 743 C C . ALA A 1 93 ? 11.902 -11.472 -13.350 1.00 86.88 93 ALA A C 1
ATOM 745 O O . ALA A 1 93 ? 12.906 -11.845 -13.954 1.00 86.88 93 ALA A O 1
ATOM 746 N N . GLN A 1 94 ? 10.761 -11.192 -13.993 1.00 83.25 94 GLN A N 1
ATOM 747 C CA . GLN A 1 94 ? 10.625 -11.225 -15.458 1.00 83.25 94 GLN A CA 1
ATOM 748 C C . GLN A 1 94 ? 11.467 -10.153 -16.162 1.00 83.25 94 GLN A C 1
ATOM 750 O O . GLN A 1 94 ? 11.920 -10.362 -17.282 1.00 83.25 94 GLN A O 1
ATOM 755 N N . HIS A 1 95 ? 11.668 -8.997 -15.529 1.00 71.69 95 HIS A N 1
ATOM 756 C CA . HIS A 1 95 ? 12.470 -7.913 -16.091 1.00 71.69 95 HIS A CA 1
ATOM 757 C C . HIS A 1 95 ? 13.981 -8.151 -15.915 1.00 71.69 95 HIS A C 1
ATOM 759 O O . HIS A 1 95 ? 14.777 -7.668 -16.718 1.00 71.69 95 HIS A O 1
ATOM 765 N N . GLU A 1 96 ? 14.381 -8.905 -14.886 1.00 65.56 96 GLU A N 1
ATOM 766 C CA . GLU A 1 96 ? 15.770 -9.330 -14.662 1.00 65.56 96 GLU A CA 1
ATOM 767 C C . GLU 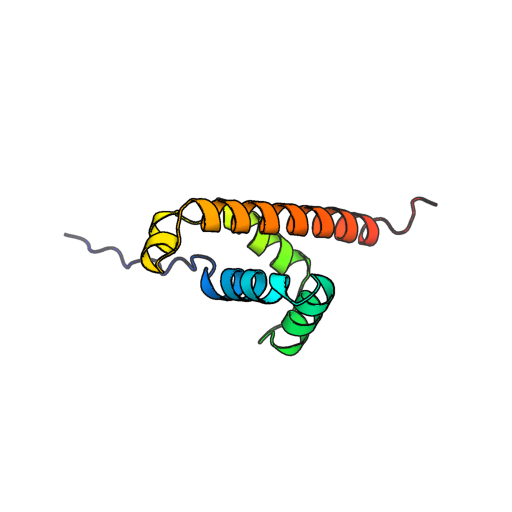A 1 96 ? 16.190 -10.531 -15.530 1.00 65.56 96 GLU A C 1
ATOM 769 O O . GLU A 1 96 ? 17.380 -10.686 -15.797 1.00 65.56 96 GLU A O 1
ATOM 774 N N . ASN A 1 97 ? 15.239 -11.339 -16.021 1.00 59.47 97 ASN A N 1
ATOM 775 C CA . ASN A 1 97 ? 15.476 -12.452 -16.953 1.00 59.47 97 ASN A CA 1
ATOM 776 C C . ASN A 1 97 ? 14.795 -12.225 -18.320 1.00 59.47 97 ASN A C 1
ATOM 778 O O . ASN A 1 97 ? 13.760 -12.826 -18.608 1.00 59.47 97 ASN A O 1
ATOM 782 N N . PRO A 1 98 ? 15.365 -11.383 -19.200 1.00 59.69 98 PRO A N 1
ATOM 783 C CA . PRO A 1 98 ? 14.843 -11.203 -20.555 1.00 59.69 98 PRO A CA 1
ATOM 784 C C . PRO A 1 98 ? 15.096 -12.397 -21.506 1.00 59.69 98 PRO A C 1
ATOM 786 O O . PRO A 1 98 ? 14.581 -12.370 -22.622 1.00 59.69 98 PRO A O 1
ATOM 789 N N . ASP A 1 99 ? 15.839 -13.433 -21.086 1.00 59.12 99 ASP A N 1
ATOM 790 C CA . ASP A 1 99 ? 16.452 -14.434 -21.982 1.00 59.12 99 ASP A CA 1
ATOM 791 C C . ASP A 1 99 ? 15.952 -15.897 -21.825 1.00 59.12 99 ASP A C 1
ATOM 793 O O . ASP A 1 99 ? 16.642 -16.820 -22.251 1.00 59.12 99 ASP A O 1
ATOM 797 N N . ASP A 1 100 ? 14.763 -16.153 -21.265 1.00 56.47 100 ASP A N 1
ATOM 798 C CA . ASP A 1 100 ? 14.201 -17.523 -21.128 1.00 56.47 100 ASP A CA 1
ATOM 799 C C . ASP A 1 100 ? 13.144 -17.856 -22.218 1.00 56.47 100 ASP A C 1
ATOM 801 O O . ASP A 1 100 ? 12.024 -18.287 -21.928 1.00 56.47 100 ASP A O 1
ATOM 805 N N . TYR A 1 101 ? 13.487 -17.595 -23.490 1.00 56.16 101 TYR A N 1
ATOM 806 C CA . TYR A 1 101 ? 12.686 -17.935 -24.687 1.00 56.16 101 TYR A CA 1
ATOM 807 C C . TYR A 1 101 ? 13.267 -19.116 -25.473 1.00 56.16 101 TYR A C 1
ATOM 809 O O . TYR A 1 101 ? 14.503 -19.149 -25.675 1.00 56.16 101 TYR A O 1
#

Foldseek 3Di:
DDDDPPPPPPLVPVVVLVVLVVCVVPDPPVVSLVVCCVPPPDHDDLVVLLVSLVSLVVDDVVVVVVVVDDPVVSVVSNVVSVVVSVVSVVVVVCVVCVDPD

Sequence (101 aa):
MSSAPERLTCKPSISPSLDAHAASRHRTTADLETLGRRHARFEFSLDDLRNRLVGAEWWDEQDFTAYGHTAEQIGDLRSWALAWATDLDQRLAQHENPDDY

Secondary structure (DSSP, 8-state):
-------------HHHHHHHHHHHTTS-HHHHHHHHHHH-SS---HHHHHHHHHGGGGS-HHHHHTTT--HHHHHHHHHHHHHHHHHHHHHHHHHH-TT--

pLDDT: mean 74.45, std 14.2, range [39.75, 92.0]

Radius of gyration: 16.22 Å; chains: 1; bounding box: 33×32×59 Å